Protein AF-A0A3L7U8N4-F1 (afdb_monomer)

Radius of gyration: 13.95 Å; Cα contacts (8 Å, |Δi|>4): 210; chains: 1; bounding box: 32×24×40 Å

Sequence (108 aa):
MKITGVVCELLRIPSVEHKTASSQDAVIVRVRTDTGLEGIGEADSQPEVVKAIIDAPFSHTIACGLRELLLGENPLETERLWQKMHRRTMYFGRSSVTITAMAAIDMA

Nearest PDB structures (foldseek):
  3sjn-assembly1_A  TM=9.557E-01  e=9.272E-12  Shewanella pealeana ATCC 700345
  3mqt-assembly3_S  TM=9.450E-01  e=7.284E-07  Shewanella pealeana ATCC 700345
  3mqt-assembly1_E  TM=8.549E-01  e=3.713E-07  Shewanella pealeana ATCC 700345
  3sqs-assembly1_A  TM=8.011E-01  e=4.462E-07  Dinoroseobacter shibae DFL 12 = DSM 16493
  3mkc-assembly1_A  TM=8.336E-01  e=3.169E-06  Pseudovibrio sp. JE062

Structure (mmCIF, N/CA/C/O backbone):
data_AF-A0A3L7U8N4-F1
#
_entry.id   AF-A0A3L7U8N4-F1
#
loop_
_atom_site.group_PDB
_atom_site.id
_atom_site.type_symbol
_atom_site.label_atom_id
_atom_site.label_alt_id
_atom_site.label_comp_id
_atom_site.label_asym_id
_atom_site.label_entity_id
_atom_site.label_seq_id
_atom_site.pdbx_PDB_ins_code
_atom_site.Cartn_x
_atom_site.Cartn_y
_atom_site.Cartn_z
_atom_site.occupancy
_atom_site.B_iso_or_equiv
_atom_site.auth_seq_id
_atom_site.auth_comp_id
_atom_site.auth_asym_id
_atom_site.auth_atom_id
_atom_site.pdbx_PDB_model_num
ATOM 1 N N . MET A 1 1 ? -14.406 8.337 11.314 1.00 95.12 1 MET A N 1
ATOM 2 C CA . MET A 1 1 ? -14.004 7.883 9.975 1.00 95.12 1 MET A CA 1
ATOM 3 C C . MET A 1 1 ? -12.943 6.824 10.163 1.00 95.12 1 MET A C 1
ATOM 5 O O . MET A 1 1 ? -12.052 7.037 10.978 1.00 95.12 1 MET A O 1
ATOM 9 N N . LYS A 1 2 ? -13.071 5.685 9.493 1.00 98.62 2 LYS A N 1
ATOM 10 C CA . LYS A 1 2 ? -12.133 4.564 9.578 1.00 98.62 2 LYS A CA 1
ATOM 11 C C . LYS A 1 2 ? -11.756 4.100 8.189 1.00 98.62 2 LYS A C 1
ATOM 13 O O . LYS A 1 2 ? -12.629 4.013 7.330 1.00 98.62 2 LYS A O 1
ATOM 18 N N . ILE A 1 3 ? -10.491 3.756 7.993 1.00 98.81 3 ILE A N 1
ATOM 19 C CA . ILE A 1 3 ? -10.015 3.132 6.762 1.00 98.81 3 ILE A CA 1
ATOM 20 C C . ILE A 1 3 ? -10.608 1.721 6.667 1.00 98.81 3 ILE A C 1
ATOM 22 O O . ILE A 1 3 ? -10.440 0.896 7.566 1.00 98.81 3 ILE A O 1
ATOM 26 N N . THR A 1 4 ? -11.303 1.440 5.571 1.00 98.75 4 THR A N 1
ATOM 27 C CA . THR A 1 4 ? -11.923 0.142 5.263 1.00 98.75 4 THR A CA 1
ATOM 28 C C . THR A 1 4 ? -11.168 -0.619 4.178 1.00 98.75 4 THR A C 1
ATOM 30 O O . THR A 1 4 ? -11.352 -1.826 4.035 1.00 98.75 4 THR A O 1
ATOM 33 N N . GLY A 1 5 ? -10.285 0.054 3.436 1.00 98.44 5 GLY A N 1
ATOM 34 C CA . GLY A 1 5 ? -9.440 -0.577 2.432 1.00 98.44 5 GLY A CA 1
ATOM 35 C C . GLY A 1 5 ? -8.314 0.330 1.953 1.00 98.44 5 GLY A C 1
ATOM 36 O O . GLY A 1 5 ? -8.472 1.544 1.896 1.00 98.44 5 GLY A O 1
ATOM 37 N N . VAL A 1 6 ? -7.197 -0.285 1.569 1.00 98.69 6 VAL A N 1
ATOM 38 C CA . VAL A 1 6 ? -6.079 0.356 0.863 1.00 98.69 6 VAL A CA 1
ATOM 39 C C . VAL A 1 6 ? -5.858 -0.456 -0.403 1.00 98.69 6 VAL A C 1
ATOM 41 O O . VAL A 1 6 ? -5.429 -1.593 -0.296 1.00 98.69 6 VAL A O 1
ATOM 44 N N . VAL A 1 7 ? -6.234 0.035 -1.580 1.00 98.25 7 VAL A N 1
ATOM 45 C CA . VAL A 1 7 ? -6.231 -0.740 -2.834 1.00 98.25 7 VAL A CA 1
ATOM 46 C C . VAL A 1 7 ? -5.115 -0.251 -3.751 1.00 98.25 7 VAL A C 1
ATOM 48 O O . VAL A 1 7 ? -5.082 0.928 -4.072 1.00 98.25 7 VAL A O 1
ATOM 51 N N . CYS A 1 8 ? -4.248 -1.158 -4.210 1.00 97.44 8 CYS A N 1
ATOM 52 C CA . CYS A 1 8 ? -3.266 -0.877 -5.260 1.00 97.44 8 CYS A CA 1
ATOM 53 C C . CYS A 1 8 ? -3.802 -1.289 -6.628 1.00 97.44 8 CYS A C 1
ATOM 55 O O . CYS A 1 8 ? -4.098 -2.470 -6.842 1.00 97.44 8 CYS A O 1
ATOM 57 N N . GLU A 1 9 ? -3.863 -0.336 -7.546 1.00 97.75 9 GLU A N 1
ATOM 58 C CA . GLU A 1 9 ? -4.220 -0.532 -8.944 1.00 97.75 9 GLU A CA 1
ATOM 59 C C . GLU A 1 9 ? -2.985 -0.286 -9.811 1.00 97.75 9 GLU A C 1
ATOM 61 O O . GLU A 1 9 ? -2.372 0.779 -9.749 1.00 97.75 9 GLU A O 1
ATOM 66 N N . LEU A 1 10 ? -2.588 -1.299 -10.581 1.00 97.81 10 LEU A N 1
ATOM 67 C CA . LEU A 1 10 ? -1.438 -1.212 -11.473 1.00 97.81 10 LEU A CA 1
ATOM 68 C C . LEU A 1 10 ? -1.916 -0.825 -12.864 1.00 97.81 10 LEU A C 1
ATOM 70 O O . LEU A 1 10 ? -2.772 -1.495 -13.442 1.00 97.81 10 LEU A O 1
ATOM 74 N N . LEU A 1 11 ? -1.335 0.240 -13.400 1.00 97.38 11 LEU A N 1
ATOM 75 C CA . LEU A 1 11 ? -1.589 0.723 -14.747 1.00 97.38 11 LEU A CA 1
ATOM 76 C C . LEU A 1 11 ? -0.366 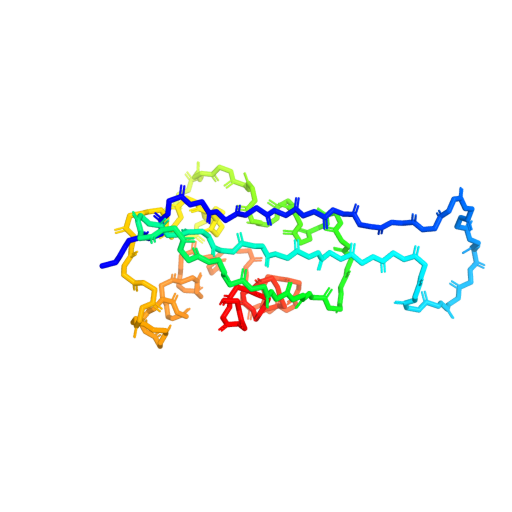0.425 -15.603 1.00 97.38 11 LEU A C 1
ATOM 78 O O . LEU A 1 11 ? 0.765 0.598 -15.156 1.00 97.38 11 LEU A O 1
ATOM 82 N N . ARG A 1 12 ? -0.578 -0.024 -16.838 1.00 96.56 12 ARG A N 1
ATOM 83 C CA . ARG A 1 12 ? 0.506 -0.314 -17.779 1.00 96.56 12 ARG A CA 1
ATOM 84 C C . ARG A 1 12 ? 0.038 -0.084 -19.207 1.00 96.56 12 ARG A C 1
ATOM 86 O O . ARG A 1 12 ? -1.079 -0.462 -19.562 1.00 96.56 12 ARG A O 1
ATOM 93 N N . ILE A 1 13 ? 0.892 0.525 -20.025 1.00 96.56 13 ILE A N 1
ATOM 94 C CA . ILE A 1 13 ? 0.630 0.653 -21.461 1.00 96.56 13 ILE A CA 1
ATOM 95 C C . ILE A 1 13 ? 0.609 -0.740 -22.120 1.00 96.56 13 ILE A C 1
ATOM 97 O O . ILE A 1 13 ? 1.310 -1.640 -21.660 1.00 96.56 13 ILE A O 1
ATOM 101 N N . PRO A 1 14 ? -0.133 -0.947 -23.223 1.00 96.06 14 PRO A N 1
ATOM 102 C CA . PRO A 1 14 ? -0.268 -2.273 -23.835 1.00 96.06 14 PRO A CA 1
ATOM 103 C C . PRO A 1 14 ? 1.052 -2.930 -24.270 1.00 96.06 14 PRO A C 1
ATOM 105 O O . PRO A 1 14 ? 1.133 -4.152 -24.338 1.00 96.06 14 PRO A O 1
ATOM 108 N N . SER A 1 15 ? 2.076 -2.128 -24.573 1.00 95.69 15 SER A N 1
ATOM 109 C CA . SER A 1 15 ? 3.387 -2.598 -25.020 1.00 95.69 15 SER A CA 1
ATOM 110 C C . SER A 1 15 ? 4.492 -1.833 -24.304 1.00 95.69 15 SER A C 1
ATOM 112 O O . SER A 1 15 ? 4.726 -0.664 -24.602 1.00 95.69 15 SER A O 1
ATOM 114 N N . VAL A 1 16 ? 5.172 -2.496 -23.369 1.00 94.88 16 VAL A N 1
ATOM 115 C CA . VAL A 1 16 ? 6.329 -1.941 -22.655 1.00 94.88 16 VAL A CA 1
ATOM 116 C C . VAL A 1 16 ? 7.593 -2.167 -23.479 1.00 94.88 16 VAL A C 1
ATOM 118 O O . VAL A 1 16 ? 7.881 -3.283 -23.906 1.00 94.88 16 VAL A O 1
ATOM 121 N N . GLU A 1 17 ? 8.364 -1.107 -23.678 1.00 96.56 17 GLU A N 1
ATOM 122 C CA . GLU A 1 17 ? 9.633 -1.128 -24.396 1.00 96.56 17 GLU A CA 1
ATOM 123 C C . GLU A 1 17 ? 10.821 -1.152 -23.426 1.00 96.56 17 GLU A C 1
ATOM 125 O O . GLU A 1 17 ? 10.791 -0.548 -22.348 1.00 96.56 17 GLU A O 1
ATOM 130 N N . HIS A 1 18 ? 11.916 -1.792 -23.846 1.00 95.62 18 HIS A N 1
ATOM 131 C CA . HIS A 1 18 ? 13.190 -1.817 -23.122 1.00 95.62 18 HIS A CA 1
ATOM 132 C C . HIS A 1 18 ? 13.935 -0.480 -23.256 1.00 95.62 18 HIS A C 1
ATOM 134 O O . HIS A 1 18 ? 14.957 -0.378 -23.933 1.00 95.62 18 HIS A O 1
ATOM 140 N N . LYS A 1 19 ? 13.401 0.559 -22.613 1.00 95.12 19 LYS A N 1
ATOM 141 C CA . LYS A 1 19 ? 13.963 1.911 -22.583 1.00 95.12 19 LYS A CA 1
ATOM 142 C C . LYS A 1 19 ? 13.793 2.549 -21.210 1.00 95.12 19 LYS A C 1
ATOM 144 O O . LYS A 1 19 ? 12.907 2.181 -20.443 1.00 95.12 19 LYS A O 1
ATOM 149 N N . THR A 1 20 ? 14.605 3.560 -20.931 1.00 93.38 20 THR A N 1
ATOM 150 C CA . THR A 1 20 ? 14.461 4.389 -19.732 1.00 93.38 20 THR A CA 1
ATOM 151 C C . THR A 1 20 ? 13.298 5.364 -19.921 1.00 93.38 20 THR A C 1
ATOM 153 O O . THR A 1 20 ? 13.464 6.417 -20.534 1.00 93.38 20 THR A O 1
ATOM 156 N N . ALA A 1 21 ? 12.113 5.002 -19.427 1.00 90.88 21 ALA A N 1
ATOM 157 C CA . ALA A 1 21 ? 10.921 5.850 -19.427 1.00 90.88 21 ALA A CA 1
ATOM 158 C C . ALA A 1 21 ? 10.063 5.568 -18.184 1.00 90.88 21 ALA A C 1
ATOM 160 O O . ALA A 1 21 ? 9.700 4.418 -17.950 1.00 90.88 21 ALA A O 1
ATOM 161 N N . SER A 1 22 ? 9.717 6.612 -17.426 1.00 84.44 22 SER A N 1
ATOM 162 C CA . SER A 1 22 ? 8.916 6.539 -16.189 1.00 84.44 22 SER A CA 1
ATOM 163 C C . SER A 1 22 ? 7.398 6.556 -16.419 1.00 84.44 22 SER A C 1
ATOM 165 O O . SER A 1 22 ? 6.631 6.669 -15.477 1.00 84.44 22 SER A O 1
ATOM 167 N N . SER A 1 23 ? 6.945 6.473 -17.672 1.00 90.56 23 SER A N 1
ATOM 168 C CA . SER A 1 23 ? 5.532 6.626 -18.054 1.00 90.56 23 SER A CA 1
ATOM 169 C C . SER A 1 23 ? 4.923 5.384 -18.714 1.00 90.56 23 SER A C 1
ATOM 171 O O . SER A 1 23 ? 3.843 5.457 -19.299 1.00 90.56 23 SER A O 1
ATOM 173 N N . GLN A 1 24 ? 5.620 4.244 -18.675 1.00 96.75 24 GLN A N 1
ATOM 174 C CA . GLN A 1 24 ? 5.128 2.993 -19.270 1.00 96.75 24 GLN A CA 1
ATOM 175 C C . GLN A 1 24 ? 4.208 2.216 -18.319 1.00 96.75 24 GLN A C 1
ATOM 177 O O . GLN A 1 24 ? 3.376 1.423 -18.763 1.00 96.75 24 GLN A O 1
ATOM 182 N N . ASP A 1 25 ? 4.337 2.449 -17.019 1.00 96.75 25 ASP A N 1
ATOM 183 C CA . ASP A 1 25 ? 3.476 1.915 -15.979 1.00 96.75 25 ASP A CA 1
ATOM 184 C C . ASP A 1 25 ? 3.384 2.873 -14.786 1.00 96.75 25 ASP A C 1
ATOM 186 O O . ASP A 1 25 ? 4.146 3.830 -14.677 1.00 96.75 25 ASP A O 1
ATOM 190 N N . ALA A 1 26 ? 2.385 2.648 -13.938 1.00 97.50 26 ALA A N 1
ATOM 191 C CA . ALA A 1 26 ? 2.138 3.419 -12.728 1.00 97.50 26 ALA A CA 1
ATOM 192 C C . ALA A 1 26 ? 1.420 2.555 -11.684 1.00 97.50 26 ALA A C 1
ATOM 194 O O . ALA A 1 26 ? 0.825 1.520 -12.005 1.00 97.50 26 ALA A O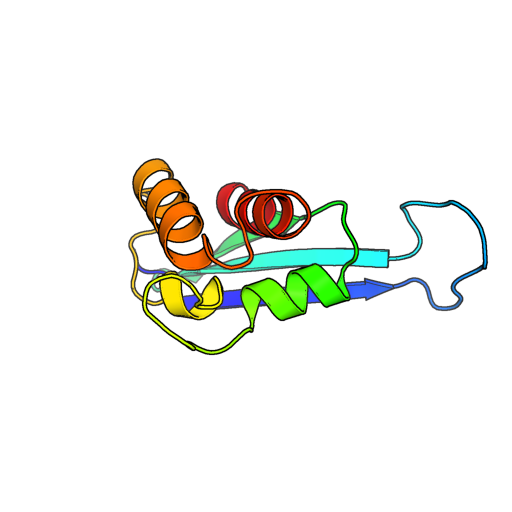 1
ATOM 195 N N . VAL A 1 27 ? 1.446 2.999 -10.430 1.00 98.38 27 VAL A N 1
ATOM 196 C CA . VAL A 1 27 ? 0.635 2.434 -9.348 1.00 98.38 27 VAL A CA 1
ATOM 197 C C . VAL A 1 27 ? -0.208 3.529 -8.716 1.00 98.38 27 VAL A C 1
ATOM 199 O O . VAL A 1 27 ? 0.317 4.527 -8.231 1.00 98.38 27 VAL A O 1
ATOM 202 N 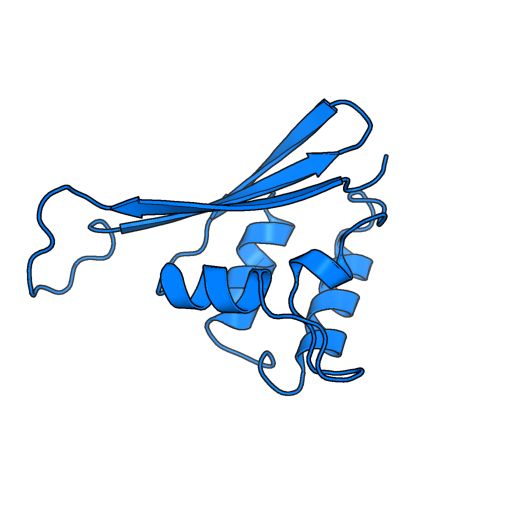N . ILE A 1 28 ? -1.519 3.305 -8.694 1.00 98.56 28 ILE A N 1
ATOM 203 C CA . ILE A 1 28 ? -2.479 4.135 -7.971 1.00 98.56 28 ILE A CA 1
ATOM 204 C C . ILE A 1 28 ? -2.826 3.438 -6.660 1.00 98.56 28 ILE A C 1
ATOM 206 O O . ILE A 1 28 ? -3.135 2.243 -6.636 1.00 98.56 28 ILE A O 1
ATOM 210 N N . VAL A 1 29 ? -2.793 4.186 -5.563 1.00 98.75 29 VAL A N 1
ATOM 211 C CA . VAL A 1 29 ? -3.192 3.727 -4.235 1.00 98.75 29 VAL A CA 1
ATOM 212 C C . VAL A 1 29 ? -4.467 4.450 -3.830 1.00 98.75 29 VAL A C 1
ATOM 214 O O . VAL A 1 29 ? -4.521 5.675 -3.809 1.00 98.75 29 VAL A O 1
ATOM 217 N N . ARG A 1 30 ? -5.513 3.681 -3.523 1.00 98.75 30 ARG A N 1
ATOM 218 C CA . ARG A 1 30 ? -6.829 4.200 -3.132 1.00 98.75 30 ARG A CA 1
ATOM 219 C C . ARG A 1 30 ? -7.126 3.853 -1.682 1.00 98.75 30 ARG A C 1
ATOM 221 O O . ARG A 1 30 ? -7.219 2.668 -1.348 1.00 98.75 30 ARG A O 1
ATOM 228 N N . VAL A 1 31 ? -7.304 4.861 -0.834 1.00 98.81 31 VAL A N 1
ATOM 229 C CA . VAL A 1 31 ? -7.644 4.695 0.586 1.00 98.81 31 VAL A CA 1
ATOM 230 C C . VAL A 1 31 ? -9.137 4.941 0.762 1.00 98.81 31 VAL A C 1
ATOM 232 O O . VAL A 1 31 ? -9.629 6.042 0.547 1.00 98.81 31 VAL A O 1
ATOM 235 N N . ARG A 1 32 ? -9.884 3.902 1.139 1.00 98.75 32 ARG A N 1
ATOM 236 C CA . ARG A 1 32 ? -11.346 3.947 1.293 1.00 98.75 32 ARG A CA 1
ATOM 237 C C . ARG A 1 32 ? -11.735 4.044 2.751 1.00 98.75 32 ARG A C 1
ATOM 239 O O . ARG A 1 32 ? -11.100 3.409 3.594 1.00 98.75 32 ARG A O 1
ATOM 246 N N . THR A 1 33 ? -12.816 4.763 3.037 1.00 98.81 33 THR A N 1
ATOM 247 C CA . THR A 1 33 ? -13.315 4.936 4.403 1.00 98.81 33 THR A CA 1
ATOM 248 C C . THR A 1 33 ? -14.725 4.389 4.611 1.00 98.81 33 THR A C 1
ATOM 250 O O . THR A 1 33 ? -15.476 4.130 3.671 1.00 98.81 33 THR A O 1
ATOM 253 N N . ASP A 1 34 ? -15.101 4.216 5.877 1.00 98.62 34 ASP A N 1
ATOM 254 C CA . ASP A 1 34 ? -16.449 3.829 6.310 1.00 98.62 34 ASP A CA 1
ATOM 255 C C . ASP A 1 34 ? -17.524 4.892 6.027 1.00 98.62 34 ASP A C 1
ATOM 257 O O . ASP A 1 34 ? -18.712 4.579 6.045 1.00 98.62 34 ASP A O 1
ATOM 261 N N . THR A 1 35 ? -17.128 6.129 5.717 1.00 98.38 35 THR A N 1
ATOM 262 C CA . THR A 1 35 ? -18.040 7.210 5.317 1.00 98.38 35 THR A CA 1
ATOM 263 C C . THR A 1 35 ? -18.251 7.284 3.804 1.00 98.38 35 THR A C 1
ATOM 265 O O . THR A 1 35 ? -18.901 8.212 3.331 1.00 98.38 35 THR A O 1
ATOM 268 N N . GLY A 1 36 ? -17.680 6.350 3.034 1.00 97.81 36 GLY A N 1
ATOM 269 C CA . GLY A 1 36 ? -17.770 6.330 1.572 1.00 97.81 36 GLY A CA 1
ATOM 270 C C . GLY A 1 36 ? -16.846 7.324 0.862 1.00 97.81 36 GLY A C 1
ATOM 271 O O . GLY A 1 36 ? -16.970 7.488 -0.349 1.00 97.81 36 GLY A O 1
ATOM 272 N N . LEU A 1 37 ? -15.929 7.977 1.587 1.00 98.44 37 LEU A N 1
ATOM 273 C CA . LEU A 1 37 ? -14.892 8.806 0.974 1.00 98.44 37 LEU A CA 1
ATOM 274 C C . LEU A 1 37 ? -13.743 7.928 0.484 1.00 98.44 37 LEU A C 1
ATOM 276 O O . LEU A 1 37 ? -13.464 6.861 1.043 1.00 98.44 37 LEU A O 1
ATOM 280 N N . GLU A 1 38 ? -13.071 8.409 -0.553 1.00 98.50 38 GLU A N 1
ATOM 281 C CA . GLU A 1 38 ? -11.906 7.756 -1.120 1.00 98.50 38 GLU A CA 1
ATOM 282 C C . GLU A 1 38 ? -10.817 8.779 -1.429 1.00 98.50 38 GLU A C 1
ATOM 284 O O . GLU A 1 38 ? -11.055 9.764 -2.128 1.00 98.50 38 GLU A O 1
ATOM 289 N N . GLY A 1 39 ? -9.639 8.515 -0.881 1.00 98.50 39 GLY A N 1
ATOM 290 C CA . GLY A 1 39 ? -8.388 9.191 -1.171 1.00 98.50 39 GLY A CA 1
ATOM 291 C C . GLY A 1 39 ? -7.639 8.515 -2.311 1.00 98.50 39 GLY A C 1
ATOM 292 O O . GLY A 1 39 ? -7.752 7.296 -2.483 1.00 98.50 39 GLY A O 1
ATOM 293 N N . ILE A 1 40 ? -6.883 9.285 -3.094 1.00 98.81 40 ILE A N 1
ATOM 294 C CA . ILE A 1 40 ? -6.101 8.783 -4.231 1.00 98.81 40 ILE A CA 1
ATOM 295 C C . ILE A 1 40 ? -4.686 9.345 -4.150 1.00 98.81 40 ILE A C 1
ATOM 297 O O . ILE A 1 40 ? -4.505 10.558 -4.129 1.00 98.81 40 ILE A O 1
ATOM 301 N N . GLY A 1 41 ? -3.700 8.455 -4.189 1.00 98.62 41 GLY A N 1
ATOM 302 C CA . GLY A 1 41 ? -2.288 8.800 -4.293 1.00 98.62 41 GLY A CA 1
ATOM 303 C C . GLY A 1 41 ? -1.552 7.881 -5.262 1.00 98.62 41 GLY A C 1
ATOM 304 O O . GLY A 1 41 ? -2.110 6.909 -5.780 1.00 98.62 41 GLY A O 1
ATOM 305 N N . GLU A 1 42 ? -0.285 8.188 -5.515 1.00 98.31 42 GLU A N 1
ATOM 306 C CA . GLU A 1 42 ? 0.584 7.421 -6.410 1.00 98.31 42 GLU A CA 1
ATOM 307 C C . GLU A 1 42 ? 2.013 7.315 -5.865 1.00 98.31 42 GLU A C 1
ATOM 309 O O . GLU A 1 42 ? 2.428 8.099 -5.009 1.00 98.31 42 GLU A O 1
ATOM 314 N N . ALA A 1 43 ? 2.776 6.350 -6.383 1.00 97.94 43 ALA A N 1
ATOM 315 C CA . ALA A 1 43 ? 4.216 6.253 -6.159 1.00 97.94 43 ALA A CA 1
ATOM 316 C C . ALA A 1 43 ? 4.956 6.137 -7.494 1.00 97.94 43 ALA A C 1
ATOM 318 O O . ALA A 1 43 ? 4.754 5.169 -8.227 1.00 97.94 43 ALA A O 1
ATOM 319 N N . ASP A 1 44 ? 5.889 7.057 -7.752 1.00 96.31 44 ASP A N 1
ATOM 320 C CA . ASP A 1 44 ? 6.874 6.909 -8.829 1.00 96.31 44 ASP A CA 1
ATOM 321 C C . ASP A 1 44 ? 7.983 5.944 -8.375 1.00 96.31 44 ASP A C 1
ATOM 323 O O . ASP A 1 44 ? 8.968 6.297 -7.719 1.00 96.31 44 ASP A O 1
ATOM 327 N N . SER A 1 45 ? 7.733 4.655 -8.579 1.00 96.38 45 SER A N 1
ATOM 328 C CA . SER A 1 45 ? 8.582 3.524 -8.202 1.00 96.38 45 SER A CA 1
ATOM 329 C C . SER A 1 45 ? 8.139 2.287 -8.976 1.00 96.38 45 SER A C 1
ATOM 331 O O . SER A 1 45 ? 7.139 2.323 -9.684 1.00 96.38 45 SER A O 1
ATOM 333 N N . GLN A 1 46 ? 8.852 1.165 -8.831 1.00 97.06 46 GLN A N 1
ATOM 334 C CA . GLN A 1 46 ? 8.444 -0.070 -9.498 1.00 97.06 46 GLN A CA 1
ATOM 335 C C . GLN A 1 46 ? 7.040 -0.502 -8.993 1.00 97.06 46 GLN A C 1
ATOM 337 O O . GLN A 1 46 ? 6.910 -0.819 -7.803 1.00 97.06 46 GLN A O 1
ATOM 342 N N . PRO A 1 47 ? 6.000 -0.533 -9.858 1.00 97.69 47 PRO A N 1
ATOM 343 C CA . PRO A 1 47 ? 4.605 -0.676 -9.417 1.00 97.69 47 PRO A CA 1
ATOM 344 C C . PRO A 1 47 ? 4.287 -1.992 -8.684 1.00 97.69 47 PRO A C 1
ATOM 346 O O . PRO A 1 47 ? 3.564 -2.004 -7.687 1.00 97.69 47 PRO A O 1
ATOM 349 N N . GLU A 1 48 ? 4.867 -3.106 -9.130 1.00 98.12 48 GLU A N 1
ATOM 350 C CA . GLU A 1 48 ? 4.681 -4.434 -8.522 1.00 98.12 48 GLU A CA 1
ATOM 351 C C . GLU A 1 48 ? 5.314 -4.521 -7.128 1.00 98.12 48 GLU A C 1
ATOM 353 O O . GLU A 1 48 ? 4.755 -5.135 -6.221 1.00 98.12 48 GLU A O 1
ATOM 358 N N . VAL A 1 49 ? 6.468 -3.880 -6.925 1.00 98.44 49 VAL A N 1
ATOM 359 C CA . VAL A 1 49 ? 7.151 -3.834 -5.629 1.00 98.44 49 VAL A CA 1
ATOM 360 C C . VAL A 1 49 ? 6.347 -2.987 -4.646 1.00 98.44 49 VAL A C 1
ATOM 362 O O . VAL A 1 49 ? 6.163 -3.408 -3.505 1.00 98.44 49 VAL A O 1
ATOM 365 N N . VAL A 1 50 ? 5.804 -1.844 -5.083 1.00 98.69 50 VAL A N 1
ATOM 366 C CA . VAL A 1 50 ? 4.884 -1.032 -4.264 1.00 98.69 50 VAL A CA 1
ATOM 367 C C . VAL A 1 50 ? 3.668 -1.860 -3.848 1.00 98.69 50 VAL A C 1
ATOM 369 O O . VAL A 1 50 ? 3.338 -1.917 -2.661 1.00 98.69 50 VAL A O 1
ATOM 372 N N . LYS A 1 51 ? 3.040 -2.568 -4.796 1.00 98.69 51 LYS A N 1
ATOM 373 C CA . LYS A 1 51 ? 1.921 -3.469 -4.502 1.00 98.69 51 LYS A CA 1
ATOM 374 C C . LYS A 1 51 ? 2.310 -4.548 -3.494 1.00 98.69 51 LYS A C 1
ATOM 376 O O . LYS A 1 51 ? 1.576 -4.763 -2.535 1.00 98.69 51 LYS A O 1
ATOM 381 N N . ALA A 1 52 ? 3.460 -5.194 -3.671 1.00 98.56 52 ALA A N 1
ATOM 382 C CA . ALA A 1 52 ? 3.938 -6.225 -2.755 1.00 98.56 52 ALA A CA 1
ATOM 383 C C . ALA A 1 52 ? 4.175 -5.681 -1.337 1.00 98.56 52 ALA A C 1
ATOM 385 O O . ALA A 1 52 ? 3.828 -6.347 -0.368 1.00 98.56 52 ALA A O 1
ATOM 386 N N . ILE A 1 53 ? 4.709 -4.465 -1.196 1.00 98.69 53 ILE A N 1
ATOM 387 C CA . ILE A 1 53 ? 4.909 -3.800 0.102 1.00 98.69 53 ILE A CA 1
ATOM 388 C C . ILE A 1 53 ? 3.576 -3.498 0.794 1.00 98.69 53 ILE A C 1
ATOM 390 O O . ILE A 1 53 ? 3.454 -3.662 2.011 1.00 98.69 53 ILE A O 1
ATOM 394 N N . ILE A 1 54 ? 2.573 -3.052 0.038 1.00 98.75 54 ILE A N 1
ATOM 395 C CA . ILE A 1 54 ? 1.254 -2.731 0.590 1.00 98.75 54 ILE A CA 1
ATOM 396 C C . ILE A 1 54 ? 0.491 -4.008 0.965 1.00 98.75 54 ILE A C 1
ATOM 398 O O . ILE A 1 54 ? -0.121 -4.049 2.034 1.00 98.75 54 ILE A O 1
ATOM 402 N N . ASP A 1 55 ? 0.565 -5.043 0.126 1.00 98.62 55 ASP A N 1
ATOM 403 C CA . ASP A 1 55 ? -0.199 -6.290 0.256 1.00 98.62 55 ASP A CA 1
ATOM 404 C C . ASP A 1 55 ? 0.496 -7.375 1.091 1.00 98.62 55 ASP A C 1
ATOM 406 O O . ASP A 1 55 ? -0.122 -8.402 1.377 1.00 98.62 55 ASP A O 1
ATOM 410 N N . ALA A 1 56 ? 1.760 -7.178 1.481 1.00 98.19 56 ALA A N 1
ATOM 411 C CA . ALA A 1 56 ? 2.500 -8.153 2.273 1.00 98.19 56 ALA A CA 1
ATOM 412 C C . ALA A 1 56 ? 1.737 -8.525 3.561 1.00 98.19 56 ALA A C 1
ATOM 414 O O . ALA A 1 56 ? 1.238 -7.643 4.265 1.00 98.19 56 ALA A O 1
ATOM 415 N N . PRO A 1 57 ? 1.670 -9.816 3.921 1.00 97.38 57 PRO A N 1
ATOM 416 C CA . PRO A 1 57 ? 1.038 -10.224 5.166 1.00 97.38 57 PRO A CA 1
ATOM 417 C C . PRO A 1 57 ? 1.875 -9.784 6.373 1.00 97.38 57 PRO A C 1
ATOM 419 O O . PRO A 1 57 ? 3.078 -9.516 6.265 1.00 97.38 57 PRO A O 1
ATOM 422 N N . PHE A 1 58 ? 1.268 -9.783 7.558 1.00 97.88 58 PHE A N 1
ATOM 423 C CA . PHE A 1 58 ? 2.027 -9.762 8.800 1.00 97.88 58 PHE A CA 1
ATOM 424 C C . PHE A 1 58 ? 3.052 -10.907 8.859 1.00 97.88 58 PHE A C 1
ATOM 426 O O . PHE A 1 58 ? 2.707 -12.084 8.753 1.00 97.88 58 PHE A O 1
ATOM 433 N N . SER A 1 59 ? 4.319 -10.555 9.088 1.00 97.94 59 SER 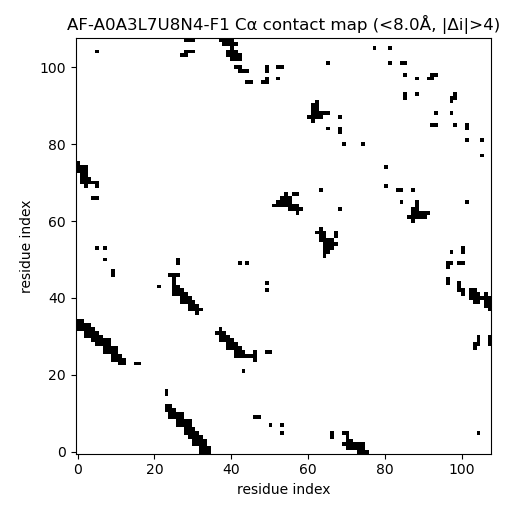A N 1
ATOM 434 C CA . SER A 1 59 ? 5.389 -11.503 9.409 1.00 97.94 59 SER A CA 1
ATOM 435 C C . SER A 1 59 ? 5.778 -11.395 10.884 1.00 97.94 59 SER A C 1
ATOM 437 O O . SER A 1 59 ? 5.712 -12.375 11.623 1.00 97.94 59 SER A O 1
ATOM 439 N N . HIS A 1 60 ? 6.129 -10.189 11.342 1.00 97.56 60 HIS A N 1
ATOM 440 C CA . HIS A 1 60 ? 6.372 -9.885 12.755 1.00 97.56 60 HIS A CA 1
ATOM 441 C C . HIS A 1 60 ? 6.210 -8.384 13.040 1.00 97.56 60 HIS A C 1
ATOM 443 O O . HIS A 1 60 ? 5.963 -7.584 12.141 1.00 97.56 60 HIS A O 1
ATOM 449 N N . THR A 1 61 ? 6.396 -7.956 14.291 1.00 96.25 61 THR A N 1
ATOM 450 C CA . THR A 1 61 ? 6.050 -6.601 14.771 1.00 96.25 61 THR A CA 1
ATOM 451 C C . THR A 1 61 ? 6.701 -5.433 14.023 1.00 96.25 61 THR A C 1
ATOM 453 O O . THR A 1 61 ? 6.148 -4.336 14.067 1.00 96.25 61 THR A O 1
ATOM 456 N N . ILE A 1 62 ? 7.827 -5.648 13.338 1.00 97.56 62 ILE A N 1
ATOM 457 C CA . ILE A 1 62 ? 8.507 -4.650 12.488 1.00 97.56 62 ILE A CA 1
ATOM 458 C C . ILE A 1 62 ? 8.613 -5.069 11.005 1.00 97.56 62 ILE A C 1
ATOM 460 O O . ILE A 1 62 ? 9.416 -4.507 10.261 1.00 97.56 62 ILE A O 1
ATOM 464 N N . ALA A 1 63 ? 7.820 -6.063 10.586 1.00 98.00 63 ALA A N 1
ATOM 465 C CA . ALA A 1 63 ? 7.655 -6.483 9.195 1.00 98.00 63 ALA A CA 1
ATOM 466 C C . ALA A 1 63 ? 6.193 -6.880 8.931 1.00 98.00 63 ALA A C 1
ATO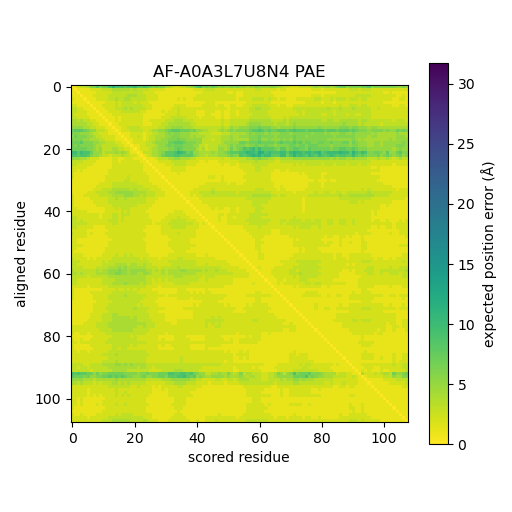M 468 O O . ALA A 1 63 ? 5.801 -8.033 9.118 1.00 98.00 63 ALA A O 1
ATOM 469 N N . CYS A 1 64 ? 5.379 -5.908 8.538 1.00 97.94 64 CYS A N 1
ATOM 470 C CA . CYS A 1 64 ? 3.982 -6.094 8.161 1.00 97.94 64 CYS A CA 1
ATOM 471 C C . CYS A 1 64 ? 3.655 -5.177 6.978 1.00 97.94 64 CYS A C 1
ATOM 473 O O . CYS A 1 64 ? 4.176 -4.061 6.929 1.00 97.94 64 CYS A O 1
ATOM 475 N N . GLY A 1 65 ? 2.832 -5.634 6.032 1.00 98.38 65 GLY A N 1
ATOM 476 C CA . GLY A 1 65 ? 2.418 -4.810 4.899 1.00 98.38 65 GLY A CA 1
ATOM 477 C C . GLY A 1 65 ? 1.531 -3.639 5.310 1.00 98.38 65 GLY A C 1
ATOM 478 O O . GLY A 1 65 ? 0.815 -3.673 6.315 1.00 98.38 65 GLY A O 1
ATOM 479 N N . LEU A 1 66 ? 1.589 -2.571 4.516 1.00 98.69 66 LEU A N 1
ATOM 480 C CA . LEU A 1 66 ? 0.968 -1.290 4.862 1.00 98.69 66 LEU A CA 1
ATOM 481 C C . LEU A 1 66 ? -0.561 -1.381 4.968 1.00 98.69 66 LEU A C 1
ATOM 483 O O . LEU A 1 66 ? -1.144 -0.746 5.844 1.00 98.69 66 LEU A O 1
ATOM 487 N N . ARG A 1 67 ? -1.216 -2.208 4.141 1.00 98.69 67 ARG A N 1
ATOM 488 C CA . ARG A 1 67 ? -2.677 -2.382 4.164 1.00 98.69 67 ARG A CA 1
ATOM 489 C C . ARG A 1 67 ? -3.157 -2.863 5.531 1.00 98.69 67 ARG A C 1
ATOM 491 O O . ARG A 1 67 ? -4.031 -2.239 6.125 1.00 98.69 67 ARG A O 1
ATOM 498 N N . GLU A 1 68 ? -2.577 -3.944 6.045 1.00 98.06 68 GLU A N 1
ATOM 499 C CA . GLU A 1 68 ? -2.977 -4.531 7.330 1.00 98.06 68 GLU A CA 1
ATOM 500 C C . GLU A 1 68 ? -2.745 -3.555 8.493 1.00 98.06 68 GLU A C 1
ATOM 502 O O . GLU A 1 68 ? -3.550 -3.475 9.420 1.00 98.06 68 GLU A O 1
ATOM 507 N N . LEU A 1 69 ? -1.685 -2.745 8.414 1.00 98.31 69 LEU A N 1
ATOM 508 C CA . LEU A 1 69 ? -1.396 -1.724 9.417 1.00 98.31 69 LEU A CA 1
ATOM 509 C C . LEU A 1 69 ? -2.440 -0.603 9.470 1.00 98.31 69 LEU A C 1
ATOM 511 O O . LEU A 1 69 ? -2.532 0.053 10.506 1.00 98.31 69 LEU A O 1
ATOM 515 N N . LEU A 1 70 ? -3.193 -0.352 8.403 1.00 98.75 70 LEU A N 1
ATOM 516 C CA . LEU A 1 70 ? -4.064 0.822 8.296 1.00 98.75 70 LEU A CA 1
ATOM 517 C C . LEU A 1 70 ? -5.551 0.498 8.414 1.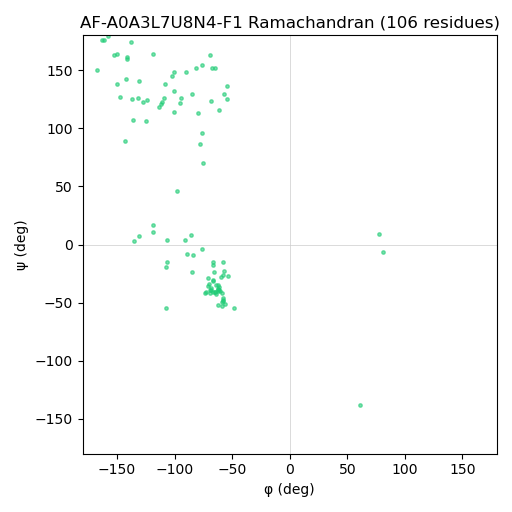00 98.75 70 LEU A C 1
ATOM 519 O O . LEU A 1 70 ? -6.337 1.387 8.725 1.00 98.75 70 LEU A O 1
ATOM 523 N N . LEU A 1 71 ? -5.961 -0.754 8.206 1.00 98.62 71 LEU A N 1
ATOM 524 C CA . LEU A 1 71 ? -7.365 -1.135 8.356 1.00 98.62 71 LEU A CA 1
ATOM 525 C C . LEU A 1 71 ? -7.890 -0.800 9.762 1.00 98.62 71 LEU A C 1
ATOM 527 O O . LEU A 1 71 ? -7.290 -1.147 10.778 1.00 98.62 71 LEU A O 1
ATOM 531 N N . GLY A 1 72 ? -9.035 -0.120 9.809 1.00 98.69 72 GLY A N 1
ATOM 532 C CA . GLY A 1 72 ? -9.689 0.326 11.038 1.00 98.69 72 GLY A CA 1
ATOM 533 C C . GLY A 1 72 ? -9.126 1.614 11.646 1.00 98.69 72 GLY A C 1
ATOM 534 O O . GLY A 1 72 ? -9.723 2.122 12.597 1.00 98.69 72 GLY A O 1
ATOM 535 N N . GLU A 1 73 ? -8.031 2.156 11.110 1.00 98.81 73 GLU A N 1
ATOM 536 C CA . GLU A 1 73 ? -7.423 3.394 11.600 1.00 98.81 73 GLU A CA 1
ATOM 537 C C . GLU A 1 73 ? -8.195 4.646 11.168 1.00 98.81 73 GLU A C 1
ATOM 539 O O . GLU A 1 73 ? -8.887 4.651 10.150 1.00 98.81 73 GLU A O 1
ATOM 544 N N . ASN A 1 74 ? -8.063 5.725 11.943 1.00 98.56 74 ASN A N 1
ATOM 545 C CA . ASN A 1 74 ? -8.616 7.035 11.603 1.00 98.56 74 ASN A CA 1
ATOM 546 C C . ASN A 1 74 ? -7.702 7.752 10.588 1.00 98.56 74 ASN A C 1
ATOM 548 O O . ASN A 1 74 ? -6.594 8.133 10.971 1.00 98.56 74 ASN A O 1
ATOM 552 N N . PRO A 1 75 ? -8.138 7.984 9.333 1.00 98.38 75 PRO A N 1
ATOM 553 C CA . PRO A 1 75 ? -7.281 8.553 8.286 1.00 98.38 75 PRO A CA 1
ATOM 554 C C . PRO A 1 75 ? -6.865 10.007 8.556 1.00 98.38 75 PRO A C 1
ATOM 556 O O . PRO A 1 75 ? -5.892 10.479 7.987 1.00 98.38 75 PRO A O 1
ATOM 559 N N . LEU A 1 76 ? -7.555 10.716 9.457 1.00 98.19 76 LEU A N 1
ATOM 560 C CA . LEU A 1 76 ? -7.225 12.103 9.811 1.00 98.19 76 LEU A CA 1
ATOM 561 C C . LEU A 1 76 ? -5.997 12.226 10.733 1.00 98.19 76 LEU A C 1
ATOM 563 O O . LEU A 1 76 ? -5.578 13.332 11.057 1.00 98.19 76 LEU A O 1
ATOM 567 N N . GLU A 1 77 ? -5.420 11.108 11.178 1.00 98.50 77 GLU A N 1
ATOM 568 C CA . GLU A 1 77 ? -4.253 11.070 12.066 1.00 98.50 77 GLU A CA 1
ATOM 569 C C . GLU A 1 77 ? -2.950 10.841 11.279 1.00 98.50 77 GLU A C 1
ATOM 571 O O . GLU A 1 77 ? -2.128 10.006 11.659 1.00 98.50 77 GLU A O 1
ATOM 576 N N . THR A 1 78 ? -2.770 11.579 10.178 1.00 98.12 78 THR A N 1
ATOM 577 C CA . THR A 1 78 ? -1.729 11.360 9.151 1.00 98.12 78 THR A CA 1
ATOM 578 C C . THR A 1 78 ? -0.325 11.170 9.729 1.00 98.12 78 THR A C 1
ATOM 580 O O . THR A 1 78 ? 0.269 10.114 9.535 1.00 98.12 78 THR A O 1
ATOM 583 N N . GLU A 1 79 ? 0.171 12.098 10.556 1.00 98.69 79 GLU A N 1
ATOM 584 C CA . GLU A 1 79 ? 1.505 11.985 11.175 1.00 98.69 79 GLU A CA 1
ATOM 585 C C . GLU A 1 79 ? 1.641 10.713 12.032 1.00 98.69 79 GLU A C 1
ATOM 587 O O . GLU A 1 79 ? 2.647 10.005 11.972 1.00 98.69 79 GLU A O 1
ATOM 592 N N . ARG A 1 80 ? 0.612 10.354 12.815 1.00 98.75 80 ARG A N 1
ATOM 593 C CA . ARG A 1 80 ? 0.649 9.119 13.615 1.00 98.75 80 ARG A CA 1
ATOM 594 C C . ARG A 1 80 ? 0.701 7.891 12.708 1.00 98.75 80 ARG A C 1
ATOM 596 O O . ARG A 1 80 ? 1.427 6.941 13.016 1.00 98.75 80 ARG A O 1
ATOM 603 N N . LEU A 1 81 ? -0.066 7.892 11.619 1.00 98.81 81 LEU A N 1
ATOM 604 C CA . LEU A 1 81 ? -0.086 6.802 10.647 1.00 98.81 81 LEU A CA 1
ATOM 605 C C . LEU A 1 81 ? 1.244 6.687 9.907 1.00 98.81 81 LEU A C 1
ATOM 607 O O . LEU A 1 81 ? 1.755 5.574 9.789 1.00 98.81 81 LEU A O 1
ATOM 611 N N . TRP A 1 82 ? 1.866 7.802 9.528 1.00 98.69 82 TRP A N 1
ATOM 612 C CA . TRP A 1 82 ? 3.211 7.830 8.958 1.00 98.69 82 TRP A CA 1
ATOM 613 C C . TRP A 1 82 ? 4.228 7.161 9.887 1.00 98.69 82 TRP A C 1
ATOM 615 O O . TRP A 1 82 ? 4.926 6.220 9.499 1.00 98.69 82 TRP A O 1
ATOM 625 N N . GLN A 1 83 ? 4.245 7.558 11.165 1.00 98.62 83 GLN A N 1
ATOM 626 C CA . GLN A 1 83 ? 5.116 6.951 12.175 1.00 98.62 83 GLN A CA 1
ATOM 627 C C . GLN A 1 83 ? 4.809 5.462 12.392 1.00 98.62 83 GLN A C 1
ATOM 629 O O . GLN A 1 83 ? 5.731 4.658 12.572 1.00 98.62 83 GLN A O 1
ATOM 634 N N . LYS A 1 84 ? 3.528 5.066 12.368 1.00 98.62 84 LYS A N 1
ATOM 635 C CA . LYS A 1 84 ? 3.109 3.661 12.465 1.00 98.62 84 LYS A CA 1
ATOM 636 C C . LYS A 1 84 ? 3.653 2.857 11.286 1.00 98.62 84 LYS A C 1
ATOM 638 O O . LYS A 1 84 ? 4.306 1.841 11.519 1.00 98.62 84 LYS A O 1
ATOM 643 N N . MET A 1 85 ? 3.425 3.310 10.054 1.00 98.69 85 MET A N 1
ATOM 644 C CA . MET A 1 85 ? 3.914 2.654 8.840 1.00 98.69 85 MET A CA 1
ATOM 645 C C . MET A 1 85 ? 5.438 2.526 8.857 1.00 98.69 85 MET A C 1
ATOM 647 O O . MET A 1 85 ? 5.961 1.422 8.701 1.00 98.69 85 MET A O 1
ATOM 651 N N . HIS A 1 86 ? 6.150 3.613 9.161 1.00 98.44 86 HIS A N 1
ATOM 652 C CA . HIS A 1 86 ?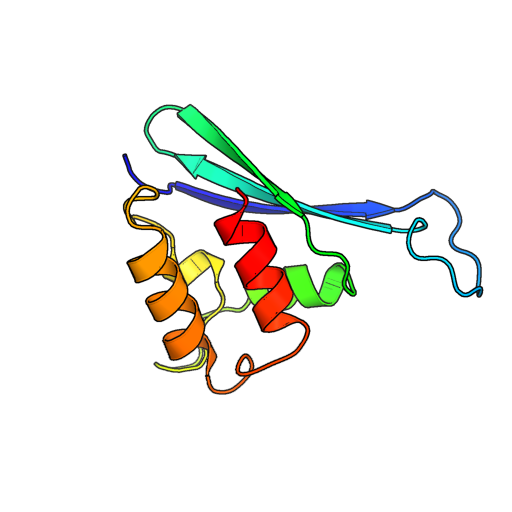 7.611 3.627 9.209 1.00 98.44 86 HIS A CA 1
ATOM 653 C C . HIS A 1 86 ? 8.172 2.619 10.227 1.00 98.44 86 HIS A C 1
ATOM 655 O O . HIS A 1 86 ? 9.032 1.796 9.914 1.00 98.44 86 HIS A O 1
ATOM 661 N N . ARG A 1 87 ? 7.661 2.632 11.466 1.00 98.19 87 ARG A N 1
ATOM 662 C CA . ARG A 1 87 ? 8.159 1.746 12.535 1.00 98.19 87 ARG A CA 1
ATOM 663 C C . ARG A 1 87 ? 7.829 0.280 12.277 1.00 98.19 87 ARG A C 1
ATOM 665 O O . ARG A 1 87 ? 8.638 -0.597 12.574 1.00 98.19 87 ARG A O 1
ATOM 672 N N . ARG A 1 88 ? 6.637 -0.001 11.751 1.00 98.38 88 ARG A N 1
ATOM 673 C CA . ARG A 1 88 ? 6.124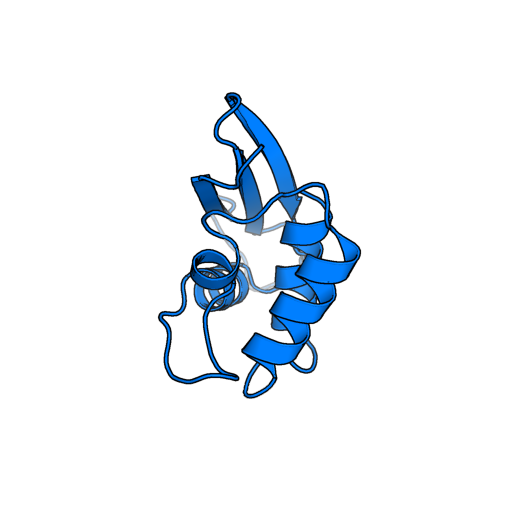 -1.370 11.571 1.00 98.38 88 ARG A CA 1
ATOM 674 C C . ARG A 1 88 ? 6.610 -2.026 10.275 1.00 98.38 88 ARG A C 1
ATOM 676 O O . ARG A 1 88 ? 6.450 -3.234 10.129 1.00 98.38 88 ARG A O 1
ATOM 683 N N . THR A 1 89 ? 7.257 -1.266 9.394 1.00 98.44 89 THR A N 1
ATOM 684 C CA . THR A 1 89 ? 7.974 -1.778 8.216 1.00 98.44 89 THR A CA 1
ATOM 685 C C . THR A 1 89 ? 9.495 -1.723 8.363 1.00 98.44 89 THR A C 1
ATOM 687 O O . THR A 1 89 ? 10.204 -2.089 7.436 1.00 98.44 89 THR A O 1
ATOM 690 N N . MET A 1 90 ? 10.041 -1.319 9.516 1.00 97.44 90 MET A N 1
ATOM 691 C CA . MET A 1 90 ? 11.475 -1.036 9.699 1.00 97.44 90 MET A CA 1
ATOM 692 C C . MET A 1 90 ? 12.429 -2.173 9.271 1.00 97.44 90 MET A C 1
ATOM 694 O O . MET A 1 90 ? 13.568 -1.914 8.880 1.00 97.44 90 MET A O 1
ATOM 698 N N . TYR A 1 91 ? 11.995 -3.433 9.297 1.00 97.88 91 TYR A N 1
ATOM 699 C CA . TYR A 1 91 ? 12.823 -4.543 8.820 1.00 97.88 91 TYR A CA 1
ATOM 700 C C . TYR A 1 91 ? 13.073 -4.498 7.300 1.00 97.88 91 TYR A C 1
ATOM 702 O O . TYR A 1 91 ? 14.149 -4.879 6.846 1.00 97.88 91 TYR A O 1
ATOM 710 N N . PHE A 1 92 ? 12.120 -3.970 6.522 1.00 97.00 92 PHE A N 1
ATOM 711 C CA . PHE A 1 92 ? 12.153 -3.939 5.054 1.00 97.00 92 PHE A CA 1
ATOM 712 C C . PHE A 1 92 ? 11.850 -2.555 4.442 1.00 97.00 92 PHE A C 1
ATOM 714 O O . PHE A 1 92 ? 11.710 -2.433 3.228 1.00 97.00 92 PHE A O 1
ATOM 721 N N . GLY A 1 93 ? 11.738 -1.507 5.266 1.00 92.88 93 GLY A N 1
ATOM 722 C CA . GLY A 1 93 ? 11.113 -0.249 4.853 1.00 92.88 93 GLY A CA 1
ATOM 723 C C . GLY A 1 93 ? 11.806 1.054 5.218 1.00 92.88 93 GLY A C 1
ATOM 724 O O . GLY A 1 93 ? 11.305 2.117 4.881 1.00 92.88 93 GLY A O 1
ATOM 725 N N . ARG A 1 94 ? 12.983 0.992 5.845 1.00 93.06 94 ARG A N 1
ATOM 726 C CA . ARG A 1 94 ? 13.763 2.168 6.292 1.00 93.06 94 ARG A CA 1
ATOM 727 C C . ARG A 1 94 ? 14.132 3.162 5.181 1.00 93.06 94 ARG A C 1
ATOM 729 O O . ARG A 1 94 ? 14.619 4.245 5.486 1.00 93.06 94 ARG A O 1
ATOM 736 N N . SER A 1 95 ? 14.007 2.773 3.916 1.00 96.12 95 SER A N 1
ATOM 737 C CA . SER A 1 95 ? 14.380 3.576 2.754 1.00 96.12 95 SER A CA 1
ATOM 738 C C . SER A 1 95 ? 13.711 3.049 1.478 1.00 96.12 95 SER A C 1
ATOM 740 O O . SER A 1 95 ? 13.072 1.995 1.482 1.00 96.12 95 SER A O 1
ATOM 742 N N . SER A 1 96 ? 13.920 3.762 0.365 1.00 97.00 96 SER A N 1
ATOM 743 C CA . SER A 1 96 ? 13.575 3.316 -0.993 1.00 97.00 96 SER A CA 1
ATOM 744 C C . SER A 1 96 ? 12.070 3.054 -1.177 1.00 97.00 96 SER A C 1
ATOM 746 O O . SER A 1 96 ? 11.256 3.853 -0.720 1.00 97.00 96 SER A O 1
ATOM 748 N N . VAL A 1 97 ? 11.700 1.974 -1.872 1.00 98.19 97 VAL A N 1
ATOM 749 C CA . VAL A 1 97 ? 10.339 1.732 -2.378 1.00 98.19 97 VAL A CA 1
ATOM 750 C C . VAL A 1 97 ? 9.285 1.677 -1.271 1.00 98.19 97 VAL A C 1
ATOM 752 O O . VAL A 1 97 ? 8.138 2.048 -1.486 1.00 98.19 97 VAL A O 1
ATOM 755 N N . THR A 1 98 ? 9.649 1.276 -0.053 1.00 98.50 98 THR A N 1
ATOM 756 C CA . THR A 1 98 ? 8.689 1.294 1.059 1.00 98.50 98 THR A CA 1
ATOM 757 C C . THR A 1 98 ? 8.338 2.712 1.490 1.00 98.50 98 THR A C 1
ATOM 759 O O . THR A 1 98 ? 7.185 2.971 1.818 1.00 98.50 98 THR A O 1
ATOM 762 N N . ILE A 1 99 ? 9.286 3.651 1.423 1.00 98.62 99 ILE A N 1
ATOM 763 C CA . ILE A 1 99 ? 9.018 5.064 1.714 1.00 98.62 99 ILE A CA 1
ATOM 764 C C . ILE A 1 99 ? 8.129 5.678 0.629 1.00 98.62 99 ILE A C 1
ATOM 766 O O . ILE A 1 99 ? 7.222 6.436 0.956 1.00 98.62 99 ILE A O 1
ATOM 770 N N . THR A 1 100 ? 8.328 5.329 -0.645 1.00 98.44 100 THR A N 1
ATOM 771 C CA . THR A 1 100 ? 7.450 5.818 -1.723 1.00 98.44 100 THR A CA 1
ATOM 772 C C . THR A 1 100 ? 6.059 5.183 -1.657 1.00 98.44 100 THR A C 1
ATOM 774 O O . THR A 1 100 ? 5.071 5.882 -1.851 1.00 98.44 100 THR A O 1
ATOM 777 N N . ALA A 1 101 ? 5.947 3.907 -1.275 1.00 98.75 101 ALA A N 1
ATOM 778 C CA . ALA A 1 101 ? 4.660 3.265 -0.995 1.00 98.75 101 ALA A CA 1
ATOM 779 C C . ALA A 1 101 ? 3.918 3.932 0.180 1.00 98.75 101 ALA A C 1
ATOM 781 O O . ALA A 1 101 ? 2.706 4.127 0.115 1.00 98.75 101 ALA A O 1
ATOM 782 N N . MET A 1 102 ? 4.640 4.319 1.237 1.00 98.75 102 MET A N 1
ATOM 783 C CA . MET A 1 102 ? 4.079 5.114 2.333 1.00 98.75 102 MET A CA 1
ATOM 784 C C . MET A 1 102 ? 3.629 6.498 1.858 1.00 98.75 102 MET A C 1
ATOM 786 O O . MET A 1 102 ? 2.543 6.926 2.227 1.00 98.75 102 MET A O 1
ATOM 790 N N . ALA A 1 103 ? 4.424 7.173 1.021 1.00 98.69 103 ALA A N 1
ATOM 791 C CA . ALA A 1 103 ? 4.080 8.479 0.453 1.00 98.69 103 ALA A CA 1
ATOM 792 C C . ALA A 1 103 ? 2.802 8.428 -0.398 1.00 98.69 103 ALA A C 1
ATOM 794 O O . ALA A 1 103 ? 1.966 9.317 -0.284 1.00 98.69 103 ALA A O 1
ATOM 795 N N . ALA A 1 104 ? 2.608 7.363 -1.182 1.00 98.75 104 ALA A N 1
ATOM 796 C CA . ALA A 1 104 ? 1.377 7.163 -1.946 1.00 98.75 104 ALA A CA 1
ATOM 797 C C . ALA A 1 104 ? 0.139 7.043 -1.050 1.00 98.75 104 ALA A C 1
ATOM 799 O O . ALA A 1 104 ? -0.929 7.516 -1.416 1.00 98.75 104 ALA A O 1
ATOM 800 N N . ILE A 1 105 ? 0.277 6.410 0.118 1.00 98.75 105 ILE A N 1
ATOM 801 C CA . ILE A 1 105 ? -0.804 6.315 1.104 1.00 98.75 105 ILE A CA 1
ATOM 802 C C . ILE A 1 105 ? -1.026 7.653 1.812 1.00 98.75 105 ILE A C 1
ATOM 804 O O . ILE A 1 105 ? -2.166 8.019 2.033 1.00 98.75 105 ILE A O 1
ATOM 808 N N . ASP A 1 106 ? 0.035 8.367 2.187 1.00 98.69 106 ASP A N 1
ATOM 809 C CA . ASP A 1 106 ? -0.067 9.655 2.894 1.00 98.69 106 ASP A CA 1
ATOM 810 C C . ASP A 1 106 ? -0.683 10.760 2.026 1.00 98.69 106 ASP A C 1
ATOM 812 O O . ASP A 1 106 ? -1.382 11.637 2.526 1.00 98.69 106 ASP A O 1
ATOM 816 N N . MET A 1 107 ? -0.465 10.679 0.712 1.00 98.50 107 MET A N 1
ATOM 817 C CA . MET A 1 107 ? -1.106 11.542 -0.279 1.00 98.50 107 MET A CA 1
ATOM 818 C C . MET A 1 107 ? -2.604 11.246 -0.457 1.00 98.50 107 MET A C 1
ATOM 820 O O . MET A 1 107 ? -3.343 12.149 -0.848 1.00 98.50 107 MET A O 1
ATOM 824 N N . ALA A 1 108 ? -3.023 9.997 -0.217 1.00 97.19 108 ALA A N 1
ATOM 825 C CA . ALA A 1 108 ? -4.370 9.489 -0.470 1.00 97.19 108 ALA A CA 1
ATOM 826 C C . ALA A 1 108 ? -5.318 9.757 0.709 1.00 97.19 108 ALA A C 1
ATOM 828 O O . ALA A 1 108 ? -6.265 10.553 0.518 1.00 97.19 108 ALA A O 1
#

Mean predicted aligned error: 2.27 Å

Foldseek 3Di:
DAFAWWDKDKAADPDDDPDPDQPRIWIWIWTADPVGDIFIFTFSADRVVLVCQQPPDDDDQQCHHLTVQRGGHDLVVLVVSLVSQCRNPVVPQVDDSNVRSSVRSSRD

pLDDT: mean 97.59, std 2.01, range [84.44, 98.81]

Solvent-accessible surface area (backbone atoms on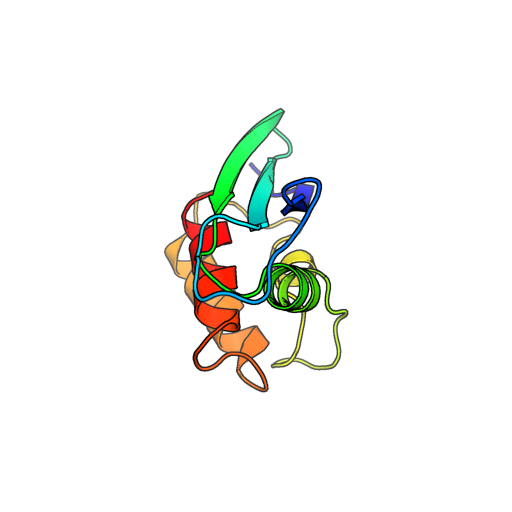ly — not comparable to full-atom values): 5938 Å² total; per-residue (Å²): 109,27,26,71,45,64,44,74,46,80,46,65,54,98,75,81,70,104,62,100,67,87,79,48,49,40,27,41,30,36,37,31,34,74,79,76,51,72,24,64,19,51,34,100,57,65,39,68,59,34,41,48,48,34,68,34,66,81,75,50,89,33,36,36,12,50,36,73,74,40,54,69,37,52,74,89,44,52,72,62,50,51,54,48,52,49,56,26,18,45,78,78,24,82,52,68,61,43,46,39,43,47,46,8,56,74,61,44

Secondary structure (DSSP, 8-state):
--EEEEEEEEEE-SS--SS--TTSEEEEEEEEETTS-EEEEE-SS-HHHHHHHHHPPP-BTTB--HHHHHTT--TT-HHHHHHHHHHHTHHHHSSTHHHHHHHHHHH-